Protein AF-A0A2T4JGT1-F1 (afdb_monomer_lite)

pLDDT: mean 92.0, std 9.26, range [46.19, 97.75]

Foldseek 3Di:
DLVQLVVLLVVLVCLCPDPVCVVPVVVVPVVSVVSNLVSLQVVLVVLVVVVPDDPVNCCVVCNSPSVVSCPDPSNVVVVVVVVVVVVVVD

Radius of gyration: 14.77 Å; chains: 1; bounding box: 39×20×37 Å

Structure (mmCIF, N/CA/C/O backbone):
data_AF-A0A2T4JGT1-F1
#
_entry.id   AF-A0A2T4JGT1-F1
#
loop_
_atom_site.group_PDB
_atom_site.id
_atom_site.type_symbol
_atom_site.label_atom_id
_atom_site.label_alt_id
_atom_site.label_comp_id
_atom_site.label_asym_id
_atom_site.label_entity_id
_atom_site.label_seq_id
_atom_site.pdbx_PDB_ins_code
_atom_site.Cartn_x
_atom_site.Cartn_y
_atom_site.Cartn_z
_atom_site.occupancy
_atom_site.B_iso_or_equiv
_atom_site.auth_seq_id
_atom_site.auth_comp_id
_atom_site.auth_asym_id
_atom_site.auth_atom_id
_atom_site.pdbx_PDB_model_num
ATOM 1 N N . MET A 1 1 ? -10.024 -7.821 -0.025 1.00 88.31 1 MET A N 1
ATOM 2 C CA . MET A 1 1 ? -9.024 -6.725 0.002 1.00 88.31 1 MET A CA 1
ATOM 3 C C . MET A 1 1 ? -7.609 -7.260 -0.093 1.00 88.31 1 MET A C 1
ATOM 5 O O . MET A 1 1 ? -6.940 -6.890 -1.044 1.00 88.31 1 MET A O 1
ATOM 9 N N . LEU A 1 2 ? -7.189 -8.168 0.797 1.00 93.56 2 LEU A N 1
ATOM 10 C CA . LEU A 1 2 ? -5.830 -8.722 0.787 1.00 93.56 2 LEU A CA 1
ATOM 11 C C . LEU A 1 2 ? -5.418 -9.331 -0.568 1.00 93.56 2 LEU A C 1
ATOM 13 O O . LEU A 1 2 ? -4.393 -8.945 -1.105 1.00 93.56 2 LEU A O 1
ATOM 17 N N . VAL A 1 3 ? -6.268 -10.163 -1.186 1.00 96.62 3 VAL A N 1
ATOM 18 C CA . VAL A 1 3 ? -6.013 -10.728 -2.533 1.00 96.62 3 VAL A CA 1
ATOM 19 C C . VAL A 1 3 ? -5.749 -9.645 -3.586 1.00 96.62 3 VAL A C 1
ATOM 21 O O . VAL A 1 3 ? -4.868 -9.796 -4.424 1.00 96.62 3 VAL A O 1
ATOM 24 N N . ASN A 1 4 ? -6.488 -8.534 -3.545 1.00 96.25 4 ASN A N 1
ATOM 25 C CA . ASN A 1 4 ? -6.296 -7.442 -4.499 1.00 96.25 4 ASN A CA 1
ATOM 26 C C . ASN A 1 4 ? -5.035 -6.631 -4.185 1.00 96.25 4 ASN A C 1
ATOM 28 O O . ASN A 1 4 ? -4.363 -6.206 -5.116 1.00 96.25 4 ASN A O 1
ATOM 32 N N . ALA A 1 5 ? -4.684 -6.467 -2.904 1.00 96.44 5 ALA A N 1
ATOM 33 C CA . ALA A 1 5 ? -3.405 -5.879 -2.518 1.00 96.44 5 ALA A CA 1
ATOM 34 C C . ALA A 1 5 ? -2.238 -6.703 -3.085 1.00 96.44 5 ALA A C 1
ATOM 36 O O . ALA A 1 5 ? -1.361 -6.145 -3.736 1.00 96.44 5 ALA A O 1
ATOM 37 N N . THR A 1 6 ? -2.284 -8.031 -2.926 1.00 96.75 6 THR A N 1
ATOM 38 C CA . THR A 1 6 ? -1.297 -8.952 -3.507 1.00 96.75 6 THR A CA 1
ATOM 39 C C . THR A 1 6 ? -1.242 -8.823 -5.024 1.00 96.75 6 THR A C 1
ATOM 41 O O . THR A 1 6 ? -0.165 -8.628 -5.564 1.00 96.75 6 THR A O 1
ATOM 44 N N . ARG A 1 7 ? -2.388 -8.843 -5.718 1.00 97.75 7 ARG A N 1
ATOM 45 C CA . ARG A 1 7 ? -2.429 -8.681 -7.182 1.00 97.75 7 ARG A CA 1
ATOM 46 C C . ARG A 1 7 ? -1.772 -7.387 -7.649 1.00 97.75 7 ARG A C 1
ATOM 48 O O . ARG A 1 7 ? -1.023 -7.424 -8.614 1.00 97.75 7 ARG A O 1
ATOM 55 N N . CYS A 1 8 ? -2.033 -6.266 -6.978 1.00 97.56 8 CYS A N 1
ATOM 56 C CA . CYS A 1 8 ? -1.383 -5.000 -7.302 1.00 97.56 8 CYS A CA 1
ATOM 57 C C . CYS A 1 8 ? 0.134 -5.085 -7.091 1.00 97.56 8 CYS A C 1
ATOM 59 O O . CYS A 1 8 ? 0.888 -4.787 -8.007 1.00 97.56 8 CYS A O 1
ATOM 61 N N . LEU A 1 9 ? 0.589 -5.533 -5.920 1.00 95.94 9 LEU A N 1
ATOM 62 C CA . LEU A 1 9 ? 2.023 -5.587 -5.618 1.00 95.94 9 LEU A CA 1
ATOM 63 C C . LEU A 1 9 ? 2.772 -6.560 -6.546 1.00 95.94 9 LEU A C 1
ATOM 65 O O . LEU A 1 9 ? 3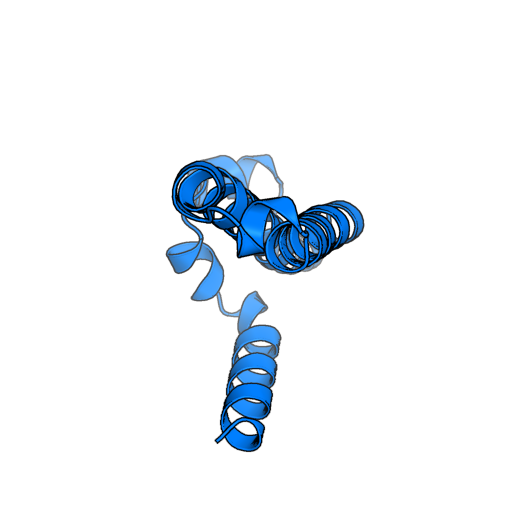.824 -6.204 -7.058 1.00 95.94 9 LEU A O 1
ATOM 69 N N . THR A 1 10 ? 2.193 -7.723 -6.854 1.00 97.19 10 THR A N 1
ATOM 70 C CA . THR A 1 10 ? 2.747 -8.667 -7.839 1.00 97.19 10 THR A CA 1
ATOM 71 C C . THR A 1 10 ? 2.744 -8.092 -9.254 1.00 97.19 10 THR A C 1
ATOM 73 O O . THR A 1 10 ? 3.695 -8.298 -9.994 1.00 97.19 10 THR A O 1
ATOM 76 N N . ALA A 1 11 ? 1.704 -7.358 -9.657 1.00 96.62 11 ALA A N 1
ATOM 77 C CA . ALA A 1 11 ? 1.686 -6.721 -10.973 1.00 96.62 11 ALA A CA 1
ATOM 78 C C .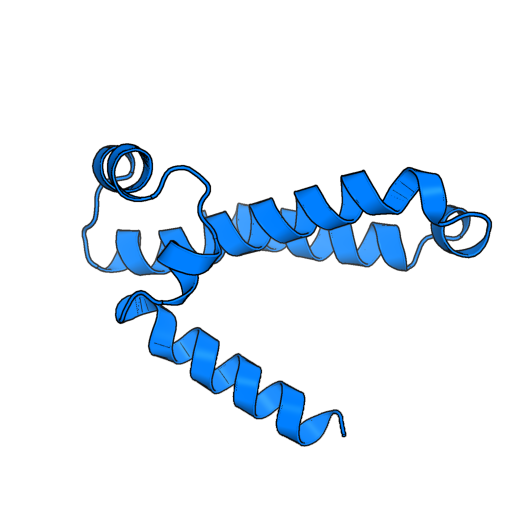 ALA A 1 11 ? 2.767 -5.637 -11.095 1.00 96.62 11 ALA A C 1
ATOM 80 O O . ALA A 1 11 ? 3.382 -5.515 -12.148 1.00 96.62 11 ALA A O 1
ATOM 81 N N . ALA A 1 12 ? 3.016 -4.872 -10.027 1.00 96.69 12 ALA A N 1
ATOM 82 C CA . ALA A 1 12 ? 4.113 -3.910 -9.997 1.00 96.69 12 ALA A CA 1
ATOM 83 C C . ALA A 1 12 ? 5.477 -4.602 -10.137 1.00 96.69 12 ALA A C 1
ATOM 85 O O . ALA A 1 12 ? 6.302 -4.130 -10.910 1.00 96.69 12 ALA A O 1
ATOM 86 N N . ASP A 1 13 ? 5.673 -5.727 -9.449 1.00 96.31 13 ASP A N 1
ATOM 87 C CA . ASP A 1 13 ? 6.884 -6.553 -9.532 1.00 96.31 13 ASP A CA 1
ATOM 88 C C . ASP A 1 13 ? 7.127 -7.049 -10.970 1.00 96.31 13 ASP A C 1
ATOM 90 O O . ASP A 1 13 ? 8.153 -6.760 -11.579 1.00 96.31 13 ASP A O 1
ATOM 94 N N . VAL A 1 14 ? 6.103 -7.656 -11.584 1.00 96.00 14 VAL A N 1
ATOM 95 C CA . VAL A 1 14 ? 6.145 -8.121 -12.983 1.00 96.00 14 VAL A CA 1
ATOM 96 C C . VAL A 1 14 ? 6.449 -6.984 -13.963 1.00 96.00 14 VAL A C 1
ATOM 98 O O . VAL A 1 14 ? 7.178 -7.187 -14.932 1.00 96.00 14 VAL A O 1
ATOM 101 N N . LEU A 1 15 ? 5.890 -5.789 -13.740 1.00 93.81 15 LEU A N 1
ATOM 102 C CA . LEU A 1 15 ? 6.155 -4.628 -14.591 1.00 93.81 15 LEU A CA 1
ATOM 103 C C . LEU A 1 15 ? 7.612 -4.178 -14.486 1.00 93.81 15 LEU A C 1
ATOM 105 O O . LEU A 1 15 ? 8.227 -3.930 -15.518 1.00 93.81 15 LEU A O 1
ATOM 109 N N . VAL A 1 16 ? 8.166 -4.097 -13.275 1.00 95.12 16 VAL A N 1
ATOM 110 C CA . VAL A 1 16 ? 9.564 -3.693 -13.048 1.00 95.12 16 VAL A CA 1
ATOM 111 C C . VAL A 1 16 ? 10.547 -4.711 -13.638 1.00 95.12 16 VAL A C 1
ATOM 113 O O . VAL A 1 16 ? 11.570 -4.320 -14.199 1.00 95.12 16 VAL A O 1
ATOM 116 N N . ASP A 1 17 ? 10.205 -5.999 -13.606 1.00 95.56 17 ASP A N 1
ATOM 117 C CA . ASP A 1 17 ? 11.038 -7.083 -14.142 1.00 95.56 17 ASP A CA 1
ATOM 118 C C . ASP A 1 17 ? 10.912 -7.299 -15.661 1.00 95.56 17 ASP A C 1
ATOM 120 O O . ASP A 1 17 ? 11.643 -8.113 -16.250 1.00 95.56 17 ASP A O 1
ATOM 124 N N . SER A 1 18 ? 9.996 -6.584 -16.318 1.00 95.25 18 SER A N 1
ATOM 125 C CA . SER A 1 18 ? 9.729 -6.723 -17.751 1.00 95.25 18 SER A CA 1
ATOM 126 C C . SER A 1 18 ? 10.900 -6.249 -18.625 1.00 95.25 18 SER A C 1
ATOM 128 O O . SER A 1 18 ? 11.727 -5.419 -18.236 1.00 95.25 18 SER A O 1
ATOM 130 N N . ALA A 1 19 ? 11.006 -6.798 -19.840 1.00 96.25 19 ALA A N 1
ATOM 131 C CA . ALA A 1 19 ? 12.035 -6.376 -20.792 1.00 96.25 19 ALA A CA 1
ATOM 132 C C . ALA A 1 19 ? 11.807 -4.929 -21.253 1.00 96.25 19 ALA A C 1
ATOM 134 O O . ALA A 1 19 ? 12.764 -4.182 -21.441 1.00 96.25 19 ALA A O 1
ATOM 135 N N . GLU A 1 20 ? 10.543 -4.534 -21.367 1.00 95.12 20 GLU A N 1
ATOM 136 C CA . GLU A 1 20 ? 10.082 -3.209 -21.750 1.00 95.12 20 GLU A CA 1
ATOM 137 C C . GLU A 1 20 ? 10.493 -2.160 -20.714 1.00 95.12 20 GLU A C 1
ATOM 139 O O . GLU A 1 20 ? 11.064 -1.138 -21.084 1.00 95.12 20 GLU A O 1
ATOM 144 N N . PHE A 1 21 ? 10.298 -2.446 -19.422 1.00 93.69 21 PHE A N 1
ATOM 145 C CA . PHE A 1 21 ? 10.737 -1.560 -18.342 1.00 93.69 21 PHE A CA 1
ATOM 146 C C . PHE A 1 21 ? 12.258 -1.388 -18.328 1.00 93.69 21 PHE A C 1
ATOM 148 O O . PHE A 1 21 ? 12.757 -0.281 -18.138 1.00 93.69 21 PHE A O 1
ATOM 155 N N . 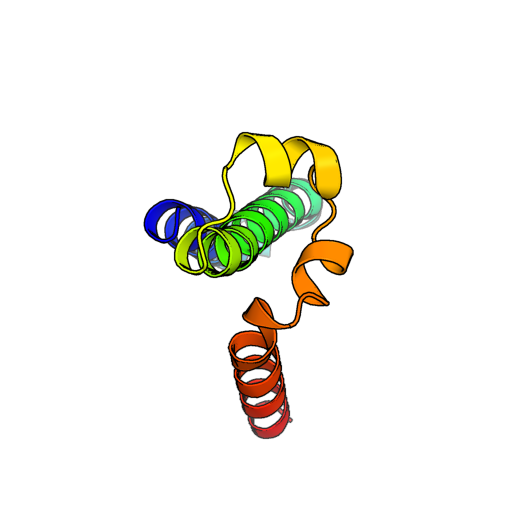ARG A 1 22 ? 13.015 -2.467 -18.570 1.00 94.12 22 ARG A N 1
ATOM 156 C CA . ARG A 1 22 ? 14.483 -2.397 -18.671 1.00 94.12 22 ARG A CA 1
ATOM 157 C C . ARG A 1 22 ? 14.962 -1.607 -19.889 1.00 94.12 22 ARG A C 1
ATOM 159 O O . ARG A 1 22 ? 16.014 -0.980 -19.812 1.00 94.12 22 ARG A O 1
ATOM 166 N N . ALA A 1 23 ? 14.223 -1.659 -20.995 1.00 96.06 23 ALA A N 1
ATOM 167 C CA . ALA A 1 23 ? 14.559 -0.950 -22.225 1.00 96.06 23 ALA A CA 1
ATOM 168 C C . ALA A 1 23 ? 14.251 0.555 -22.134 1.00 96.06 23 ALA A C 1
ATOM 170 O O . ALA A 1 23 ? 15.081 1.366 -22.540 1.00 96.06 23 ALA A O 1
ATOM 171 N N . ASP A 1 24 ? 13.092 0.927 -21.581 1.00 95.50 24 ASP A N 1
ATOM 172 C CA . ASP A 1 24 ? 12.707 2.314 -21.300 1.00 95.50 24 ASP A CA 1
ATOM 173 C C . ASP A 1 24 ? 11.720 2.372 -20.124 1.00 95.50 24 ASP A C 1
ATOM 175 O O . ASP A 1 24 ? 10.536 2.065 -20.255 1.00 95.50 24 ASP A O 1
ATOM 179 N N . HIS A 1 25 ? 12.206 2.786 -18.955 1.00 93.25 25 HIS A N 1
ATOM 180 C CA . HIS A 1 25 ? 11.423 2.785 -17.719 1.00 93.25 25 HIS A CA 1
ATOM 181 C C . HIS A 1 25 ? 10.524 4.021 -17.563 1.00 93.25 25 HIS A C 1
ATOM 183 O O . HIS A 1 25 ? 9.567 3.975 -16.785 1.00 93.25 25 HIS A O 1
ATOM 189 N N . LEU A 1 26 ? 10.793 5.130 -18.268 1.00 96.00 26 LEU A N 1
ATOM 190 C CA . LEU A 1 26 ? 10.098 6.407 -18.042 1.00 96.00 26 LEU A CA 1
ATOM 191 C C . LEU A 1 26 ? 8.568 6.304 -18.203 1.00 96.00 26 LEU A C 1
ATOM 193 O O . LEU A 1 26 ? 7.857 6.790 -17.315 1.00 96.00 26 LEU A O 1
ATOM 197 N N . PRO A 1 27 ? 8.026 5.632 -19.240 1.00 94.94 27 PRO A N 1
ATOM 198 C CA . PRO A 1 27 ? 6.579 5.476 -19.404 1.00 94.94 27 PRO A CA 1
ATOM 199 C C . PRO A 1 27 ? 5.926 4.646 -18.291 1.00 94.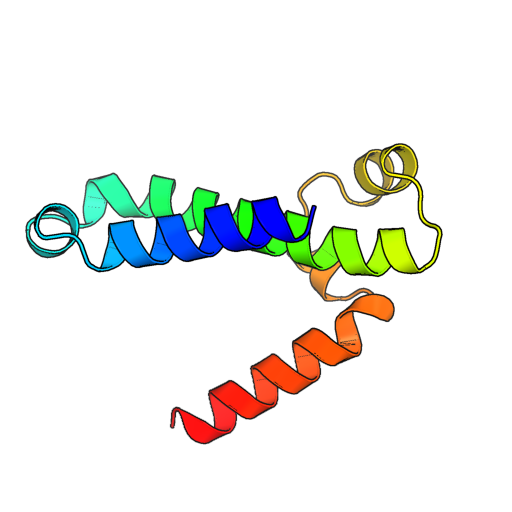94 27 PRO A C 1
ATOM 201 O O . PRO A 1 27 ? 4.728 4.773 -18.034 1.00 94.94 27 PRO A O 1
ATOM 204 N N . PHE A 1 28 ? 6.706 3.802 -17.614 1.00 93.69 28 PHE A N 1
ATOM 205 C CA . PHE A 1 28 ? 6.220 2.863 -16.609 1.00 93.69 28 PHE A CA 1
ATOM 206 C C . PHE A 1 28 ? 6.256 3.418 -15.184 1.00 93.69 28 PHE A C 1
ATOM 208 O O . PHE A 1 28 ? 5.567 2.878 -14.319 1.00 93.69 28 PHE A O 1
ATOM 215 N N . LEU A 1 29 ? 6.983 4.511 -14.923 1.00 93.31 29 LEU A N 1
ATOM 216 C CA . LEU A 1 29 ? 7.124 5.068 -13.571 1.00 93.31 29 LEU A CA 1
ATOM 217 C C . LEU A 1 29 ? 5.776 5.409 -12.930 1.00 93.31 29 LEU A C 1
ATOM 219 O O . LEU A 1 29 ? 5.526 5.041 -11.779 1.00 93.31 29 LEU A O 1
ATOM 223 N N . LEU A 1 30 ? 4.885 6.079 -13.668 1.00 93.94 30 LEU A N 1
ATOM 224 C CA . LEU A 1 30 ? 3.554 6.423 -13.168 1.00 93.94 30 LEU A CA 1
ATOM 225 C C . LEU A 1 30 ? 2.678 5.166 -12.964 1.00 93.94 30 LEU A C 1
ATOM 227 O O . LEU A 1 30 ? 2.175 4.993 -11.851 1.00 93.94 30 LEU A O 1
ATOM 231 N N . PRO A 1 31 ? 2.515 4.261 -13.953 1.00 94.50 31 PRO A N 1
ATOM 232 C CA . PRO A 1 31 ? 1.787 3.004 -13.767 1.00 94.50 31 PRO A CA 1
ATOM 233 C C . PRO A 1 31 ? 2.279 2.160 -12.588 1.00 94.50 31 PRO A C 1
ATOM 235 O O . PRO A 1 31 ? 1.464 1.712 -11.778 1.00 94.50 31 PRO A O 1
ATOM 238 N N . VAL A 1 32 ? 3.593 1.971 -12.453 1.00 96.31 32 VAL A N 1
ATOM 239 C CA . VAL A 1 32 ? 4.197 1.194 -11.362 1.00 96.31 32 VAL A CA 1
ATOM 240 C C . VAL A 1 32 ? 3.906 1.863 -10.023 1.00 96.31 32 VAL A C 1
ATOM 242 O O . VAL A 1 32 ? 3.387 1.216 -9.115 1.00 96.31 32 VAL A O 1
ATOM 245 N N . THR A 1 33 ? 4.127 3.175 -9.918 1.00 95.12 33 THR A N 1
ATOM 246 C CA . THR A 1 33 ? 3.880 3.932 -8.681 1.00 95.12 33 THR A CA 1
ATOM 247 C C . THR A 1 33 ? 2.416 3.862 -8.249 1.00 95.12 33 THR A C 1
ATOM 249 O O . THR A 1 33 ? 2.124 3.602 -7.081 1.00 95.12 33 THR A O 1
ATOM 252 N N . LEU A 1 34 ? 1.473 4.042 -9.180 1.00 94.81 34 LEU A N 1
ATOM 253 C CA . LEU A 1 34 ? 0.040 3.933 -8.891 1.00 94.81 34 LEU A CA 1
ATOM 254 C C . LEU A 1 34 ? -0.350 2.510 -8.481 1.00 94.81 34 LEU A C 1
ATOM 256 O O . LEU A 1 34 ? -1.167 2.327 -7.577 1.00 94.81 34 LEU A O 1
ATOM 260 N N . THR A 1 35 ? 0.241 1.503 -9.120 1.00 96.31 35 THR A N 1
ATOM 261 C CA . THR A 1 35 ? -0.023 0.094 -8.818 1.00 96.31 35 THR A CA 1
ATOM 262 C C . THR A 1 35 ? 0.479 -0.271 -7.419 1.00 96.31 35 THR A C 1
ATOM 264 O O . THR A 1 35 ? -0.275 -0.852 -6.635 1.00 96.31 35 THR A O 1
ATOM 267 N N . ILE A 1 36 ? 1.691 0.160 -7.055 1.00 96.12 36 ILE A N 1
ATOM 268 C CA . ILE A 1 36 ? 2.236 0.016 -5.697 1.00 96.12 36 ILE A CA 1
ATOM 269 C C . ILE A 1 36 ? 1.345 0.746 -4.687 1.00 96.12 36 ILE A C 1
ATOM 271 O O . ILE A 1 36 ? 0.925 0.152 -3.694 1.00 96.12 36 ILE A O 1
ATOM 275 N N . GLY A 1 37 ? 0.998 2.009 -4.957 1.00 95.69 37 GLY A N 1
ATOM 276 C CA . GLY A 1 37 ? 0.153 2.821 -4.081 1.00 95.69 37 GLY A CA 1
ATOM 277 C C . GLY A 1 37 ? -1.206 2.176 -3.801 1.00 95.69 37 GLY A C 1
ATOM 278 O O . GLY A 1 37 ? -1.610 2.073 -2.643 1.00 95.69 37 GLY A O 1
ATOM 279 N N . ASN A 1 38 ? -1.876 1.656 -4.835 1.00 95.94 38 ASN A N 1
ATOM 280 C CA . ASN A 1 38 ? -3.141 0.929 -4.690 1.00 95.94 38 ASN A CA 1
ATOM 281 C C . ASN A 1 38 ? -2.976 -0.351 -3.852 1.00 95.94 38 ASN A C 1
ATOM 283 O O . ASN A 1 38 ? -3.824 -0.657 -3.011 1.00 95.94 38 ASN A O 1
ATOM 287 N N . GLY A 1 39 ? -1.880 -1.091 -4.053 1.00 96.62 39 GLY A N 1
ATOM 288 C CA . GLY A 1 39 ? -1.561 -2.280 -3.263 1.00 96.62 39 GLY A CA 1
ATOM 289 C C . GLY A 1 39 ? -1.395 -1.964 -1.775 1.00 96.62 39 GLY A C 1
ATOM 290 O O . GLY A 1 39 ? -2.029 -2.601 -0.930 1.00 96.62 39 GLY A O 1
ATOM 291 N N . LEU A 1 40 ? -0.610 -0.931 -1.457 1.00 95.88 40 LEU A N 1
ATOM 292 C CA . LEU A 1 40 ? -0.387 -0.462 -0.087 1.00 95.88 40 LEU A CA 1
ATOM 293 C C . LEU A 1 40 ? -1.675 0.056 0.564 1.00 95.88 40 LEU A C 1
ATOM 295 O O . LEU A 1 40 ? -1.975 -0.298 1.704 1.00 95.88 40 LEU A O 1
ATOM 299 N N . GLU A 1 41 ? -2.478 0.837 -0.163 1.00 96.50 41 GLU A N 1
ATOM 300 C CA . GLU A 1 41 ? -3.769 1.336 0.320 1.00 96.50 41 GLU A CA 1
ATOM 301 C C . GLU A 1 41 ? -4.688 0.181 0.750 1.00 96.50 41 GLU A C 1
ATOM 303 O O . GLU A 1 41 ? -5.246 0.189 1.853 1.00 96.50 41 GLU A O 1
ATOM 308 N N . LEU A 1 42 ? -4.829 -0.836 -0.106 1.00 96.00 42 LEU A N 1
ATOM 309 C CA . LEU A 1 42 ? -5.667 -2.003 0.159 1.00 96.00 42 LEU A CA 1
ATOM 310 C C . LEU A 1 42 ? -5.146 -2.834 1.333 1.00 96.00 42 LEU A C 1
ATOM 312 O O . LEU A 1 42 ? -5.950 -3.313 2.137 1.00 96.00 42 LEU A O 1
ATOM 316 N N . LEU A 1 43 ? -3.825 -2.993 1.439 1.00 95.44 43 LEU A N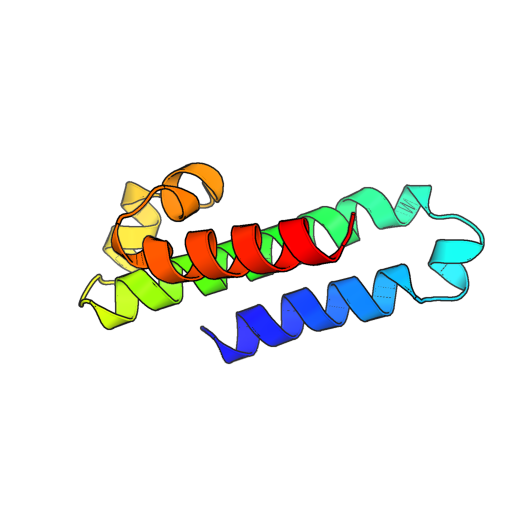 1
ATOM 317 C CA . LEU A 1 43 ? -3.183 -3.711 2.536 1.00 95.44 43 LEU A CA 1
ATOM 318 C C . LEU A 1 43 ? -3.427 -3.011 3.879 1.00 95.44 43 LEU A C 1
ATOM 320 O O . LEU A 1 43 ? -3.836 -3.652 4.846 1.00 95.44 43 LEU A O 1
ATOM 324 N N . PHE A 1 44 ? -3.243 -1.693 3.942 1.00 96.12 44 PHE A N 1
ATOM 325 C CA . PHE A 1 44 ? -3.428 -0.943 5.185 1.00 96.12 44 PHE A CA 1
ATOM 326 C C . PHE A 1 44 ? -4.894 -0.873 5.606 1.00 96.12 44 PHE A C 1
ATOM 328 O O . PHE A 1 44 ? -5.207 -1.045 6.785 1.00 96.12 44 PHE A O 1
ATOM 335 N N . LYS A 1 45 ? -5.814 -0.678 4.654 1.00 96.31 45 LYS A N 1
ATOM 336 C CA . LYS A 1 45 ? -7.254 -0.714 4.939 1.00 96.31 45 LYS A CA 1
ATOM 337 C C . LYS A 1 45 ? -7.718 -2.095 5.390 1.00 96.31 45 LYS A C 1
ATOM 339 O O . LYS A 1 45 ? -8.609 -2.174 6.228 1.00 96.31 45 LYS A O 1
ATOM 344 N N . TYR A 1 46 ? -7.121 -3.175 4.885 1.00 95.62 46 TYR A N 1
ATOM 345 C CA . TYR A 1 46 ? -7.470 -4.532 5.307 1.00 95.62 46 TYR A CA 1
ATOM 346 C C . TYR A 1 46 ? -7.294 -4.734 6.818 1.00 95.62 46 TYR A C 1
ATOM 348 O O . TYR A 1 46 ? -8.193 -5.280 7.455 1.00 95.62 46 TYR A O 1
ATOM 356 N N . ASN A 1 47 ? -6.201 -4.241 7.410 1.00 94.94 47 ASN A N 1
ATOM 357 C CA . ASN A 1 47 ? -5.995 -4.346 8.858 1.00 94.94 47 ASN A CA 1
ATOM 358 C C . ASN A 1 47 ? -7.051 -3.576 9.655 1.00 94.94 47 ASN A C 1
ATOM 360 O O . ASN A 1 47 ? -7.558 -4.096 10.641 1.00 94.94 47 ASN A O 1
ATOM 364 N N . LEU A 1 48 ? -7.442 -2.386 9.194 1.00 95.31 48 LEU A N 1
ATOM 365 C CA . LEU A 1 48 ? -8.513 -1.605 9.821 1.00 95.31 48 LEU A CA 1
ATOM 366 C C . LEU A 1 48 ? -9.872 -2.319 9.714 1.00 95.31 48 LEU A C 1
ATOM 368 O O . LEU A 1 48 ? -10.616 -2.391 10.688 1.00 95.31 48 LEU A O 1
ATOM 372 N N . VAL A 1 49 ? -10.188 -2.914 8.560 1.00 96.19 49 VAL A N 1
ATOM 373 C CA . VAL A 1 49 ? -11.425 -3.698 8.383 1.00 96.19 49 VAL A CA 1
ATOM 374 C C . VAL A 1 49 ? -11.458 -4.906 9.318 1.00 96.19 49 VAL A C 1
ATOM 376 O O . VAL A 1 49 ? -12.499 -5.193 9.905 1.00 96.19 49 VAL A O 1
ATOM 379 N N . ARG A 1 50 ? -10.325 -5.591 9.521 1.00 94.50 50 ARG A N 1
ATOM 380 C CA . ARG A 1 50 ? -10.235 -6.703 10.483 1.00 94.50 50 ARG A CA 1
ATOM 381 C C . ARG A 1 50 ? -10.520 -6.288 11.928 1.00 94.50 50 ARG A C 1
ATOM 383 O O . ARG A 1 50 ? -10.913 -7.146 12.708 1.00 94.50 50 ARG A O 1
ATOM 390 N N . GLN A 1 51 ? -10.342 -5.011 12.262 1.00 93.38 51 GLN A N 1
ATOM 391 C CA . GLN A 1 51 ? -10.666 -4.436 13.572 1.00 93.38 51 GLN A CA 1
ATOM 392 C C . GLN A 1 51 ? -12.089 -3.850 13.637 1.00 93.38 51 GLN A C 1
ATOM 394 O O . GLN A 1 51 ? -12.440 -3.176 14.599 1.00 93.38 51 GLN A O 1
ATOM 399 N N . GLY A 1 52 ? -12.923 -4.094 12.620 1.00 95.19 52 GLY A N 1
ATOM 400 C CA . GLY A 1 52 ? -14.335 -3.701 12.609 1.00 95.19 52 GLY A CA 1
ATOM 401 C C . GLY A 1 52 ? -14.640 -2.370 11.919 1.00 95.19 52 GLY A C 1
ATOM 402 O O . GLY A 1 52 ? -15.794 -1.945 11.906 1.00 95.19 52 GLY A O 1
ATOM 403 N N . HIS A 1 53 ? -13.657 -1.706 11.301 1.00 95.56 53 HIS A N 1
ATOM 404 C CA . HIS A 1 53 ? -13.928 -0.487 10.536 1.00 95.56 53 HIS A CA 1
ATOM 405 C C . HIS A 1 53 ? -14.691 -0.793 9.240 1.00 95.56 53 HIS A C 1
ATOM 407 O O . HIS A 1 53 ? -14.301 -1.659 8.454 1.00 95.56 53 HIS A O 1
ATOM 413 N N . SER A 1 54 ? -15.748 -0.026 8.965 1.00 95.31 54 SER A N 1
ATOM 414 C CA . SER A 1 54 ? -16.485 -0.137 7.704 1.00 95.31 54 SER A CA 1
ATOM 415 C C . SER A 1 54 ? -15.726 0.518 6.545 1.00 95.31 54 SER A C 1
ATOM 417 O O . SER A 1 54 ? -15.005 1.502 6.715 1.00 95.31 54 SER A O 1
ATOM 419 N N . LEU A 1 55 ? -15.932 0.018 5.324 1.00 92.69 55 LEU A N 1
ATOM 420 C CA . LEU A 1 55 ? -15.315 0.602 4.125 1.00 92.69 55 LEU A CA 1
ATOM 421 C C . LEU A 1 55 ? -15.753 2.051 3.877 1.00 92.69 55 LEU A C 1
ATOM 423 O O . LEU A 1 55 ? -14.958 2.850 3.385 1.00 92.69 55 LEU A O 1
ATOM 427 N N . VAL A 1 56 ? -16.996 2.390 4.237 1.00 95.56 56 VAL A N 1
ATOM 428 C CA . VAL A 1 56 ? -17.538 3.752 4.124 1.00 95.56 56 VAL A CA 1
ATOM 429 C C . VAL A 1 56 ? -16.748 4.703 5.019 1.00 95.56 56 VAL A C 1
ATOM 431 O O . VAL A 1 56 ? -16.192 5.680 4.518 1.00 95.56 56 VAL A O 1
ATOM 434 N N . LEU A 1 57 ? -16.581 4.342 6.296 1.00 94.50 57 LEU A N 1
ATOM 435 C CA . LEU A 1 57 ? -15.795 5.118 7.256 1.00 94.50 57 LEU A CA 1
ATOM 436 C C . LEU A 1 57 ? -14.349 5.295 6.782 1.00 94.50 57 LEU A C 1
ATOM 438 O O . LEU A 1 57 ? -13.786 6.384 6.876 1.00 94.50 57 LEU A O 1
ATOM 442 N N . LEU A 1 58 ? -13.732 4.234 6.254 1.00 94.50 58 LEU A N 1
ATOM 443 C CA . LEU A 1 58 ? -12.354 4.309 5.769 1.00 94.50 58 LEU A CA 1
ATOM 444 C C . LEU A 1 58 ? -12.211 5.221 4.546 1.00 94.50 58 LEU A C 1
ATOM 446 O O . LEU A 1 58 ? -11.214 5.935 4.431 1.00 94.50 58 LEU A O 1
ATOM 450 N N . ARG A 1 59 ? -13.198 5.221 3.643 1.00 93.00 59 ARG A N 1
ATOM 451 C CA . ARG A 1 59 ? -13.227 6.117 2.482 1.00 93.00 59 ARG A CA 1
ATOM 452 C C . ARG A 1 59 ? -13.353 7.575 2.910 1.00 93.00 59 ARG A C 1
ATOM 454 O O . ARG A 1 59 ? -12.608 8.402 2.403 1.00 93.00 59 ARG A O 1
ATOM 461 N N . GLU A 1 60 ? -14.252 7.877 3.839 1.00 94.69 60 GLU A N 1
ATOM 462 C CA . GLU A 1 60 ? -14.487 9.242 4.326 1.00 94.69 60 GLU A CA 1
ATOM 463 C C . GLU A 1 60 ? -13.301 9.777 5.129 1.00 94.69 60 GLU A C 1
ATOM 465 O O . GLU A 1 60 ? -12.871 10.912 4.941 1.00 94.69 60 GLU A O 1
ATOM 470 N N . ARG A 1 61 ? -12.733 8.946 6.007 1.00 92.88 61 ARG A N 1
ATOM 471 C CA . ARG A 1 61 ? -11.681 9.373 6.932 1.00 92.88 61 ARG A CA 1
ATOM 472 C C . ARG A 1 61 ? -10.298 9.434 6.296 1.00 92.88 61 ARG A C 1
ATOM 474 O O . ARG A 1 61 ? -9.490 10.269 6.699 1.00 92.88 61 ARG A O 1
ATOM 481 N N . TYR A 1 62 ? -10.005 8.543 5.351 1.00 92.88 62 TYR A N 1
ATOM 482 C CA . TYR A 1 62 ? -8.654 8.391 4.805 1.00 92.88 62 TYR A CA 1
ATOM 483 C C . TYR A 1 62 ? -8.577 8.551 3.287 1.00 92.88 62 TYR A C 1
ATOM 485 O O . TYR A 1 62 ? -7.485 8.777 2.778 1.00 92.88 62 TYR A O 1
ATOM 493 N N . GLY A 1 63 ? -9.683 8.446 2.543 1.00 91.19 63 GLY A N 1
ATOM 494 C CA . GLY A 1 63 ? -9.649 8.511 1.081 1.00 91.19 63 GLY A CA 1
ATOM 495 C C . GLY A 1 63 ? -8.622 7.532 0.501 1.00 91.19 63 GLY A C 1
ATOM 496 O O . GLY A 1 63 ? -8.706 6.328 0.760 1.00 91.19 63 GLY A O 1
ATOM 497 N N . ARG A 1 64 ? -7.649 8.066 -0.250 1.00 88.25 64 ARG A N 1
ATOM 498 C CA . ARG A 1 64 ? -6.468 7.345 -0.765 1.00 88.25 64 ARG A CA 1
ATOM 499 C C . ARG A 1 64 ? -5.151 7.764 -0.096 1.00 88.25 64 ARG A C 1
ATOM 501 O O . ARG A 1 64 ? -4.077 7.556 -0.650 1.00 88.25 64 ARG A O 1
ATOM 508 N N . ASP A 1 65 ? -5.210 8.386 1.079 1.00 94.38 65 ASP A N 1
ATOM 509 C CA . ASP A 1 65 ? -4.019 8.828 1.806 1.00 94.38 65 ASP A CA 1
ATOM 510 C C . ASP A 1 65 ? -3.298 7.629 2.446 1.00 94.38 65 ASP A C 1
ATOM 512 O O . ASP A 1 65 ? -3.558 7.221 3.586 1.00 94.38 65 ASP A O 1
ATOM 516 N N . VAL A 1 66 ? -2.378 7.052 1.673 1.00 93.19 66 VAL A N 1
ATOM 517 C CA . VAL A 1 66 ? -1.566 5.893 2.058 1.00 93.19 66 VAL A CA 1
ATOM 518 C C . VAL A 1 66 ? -0.720 6.189 3.298 1.00 93.19 66 VAL A C 1
ATOM 520 O O . VAL A 1 66 ? -0.576 5.316 4.152 1.00 93.19 66 VAL A O 1
ATOM 523 N N . PHE A 1 67 ? -0.210 7.412 3.463 1.00 93.44 67 PHE A N 1
ATOM 524 C CA . PHE A 1 67 ? 0.624 7.773 4.613 1.00 93.44 67 PHE A CA 1
ATOM 525 C C . PHE A 1 67 ? -0.187 7.876 5.902 1.00 93.44 67 PHE A C 1
ATOM 527 O O . PHE A 1 67 ? 0.267 7.450 6.968 1.00 93.44 67 PHE A O 1
ATOM 534 N N . ARG A 1 68 ? -1.405 8.413 5.830 1.00 95.50 68 ARG A N 1
ATOM 535 C CA . ARG A 1 68 ? -2.299 8.472 6.989 1.00 95.50 68 ARG A CA 1
ATOM 536 C C . ARG A 1 68 ? -2.769 7.082 7.407 1.00 95.50 68 ARG A C 1
ATOM 538 O O . ARG A 1 68 ? -2.832 6.811 8.608 1.00 95.50 68 ARG A O 1
ATOM 545 N N . LEU A 1 69 ? -3.035 6.202 6.440 1.00 95.69 69 LEU A N 1
ATOM 546 C CA . LEU A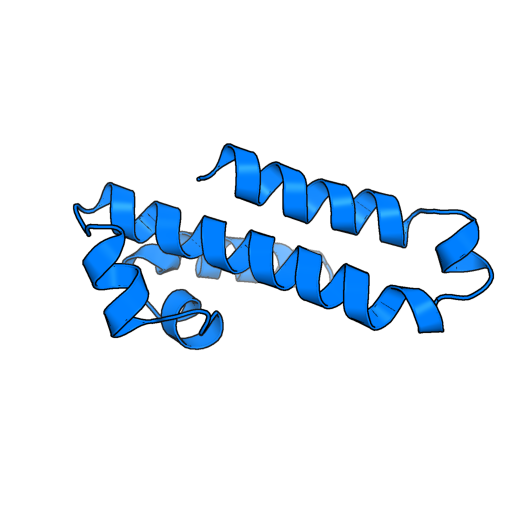 1 69 ? -3.321 4.784 6.678 1.00 95.69 69 LEU A CA 1
ATOM 547 C C . LEU A 1 69 ? -2.113 4.064 7.295 1.00 95.69 69 LEU A C 1
ATOM 549 O O . LEU A 1 69 ? -2.260 3.379 8.308 1.00 95.69 69 LEU A O 1
ATOM 553 N N . TRP A 1 70 ? -0.911 4.282 6.753 1.00 95.12 70 TRP A N 1
ATOM 554 C CA . TRP A 1 70 ? 0.338 3.711 7.261 1.00 95.12 70 TRP A CA 1
ATOM 555 C C . TRP A 1 70 ? 0.568 4.018 8.734 1.00 95.12 70 TRP A C 1
ATOM 557 O O . TRP A 1 70 ? 1.047 3.149 9.448 1.00 95.12 70 TRP A O 1
ATOM 567 N N . LYS A 1 71 ? 0.219 5.222 9.205 1.00 95.38 71 LYS A N 1
ATOM 568 C CA . LYS A 1 71 ? 0.425 5.661 10.596 1.00 95.38 71 LYS A CA 1
ATOM 569 C C . LYS A 1 71 ? -0.571 5.075 11.601 1.00 95.38 71 LYS A C 1
ATOM 571 O O . LYS A 1 71 ? -0.370 5.247 12.800 1.00 95.38 71 LYS A O 1
ATOM 576 N N . GLN A 1 72 ? -1.631 4.398 11.156 1.00 95.81 72 GLN A N 1
ATOM 577 C CA . GLN A 1 72 ? -2.642 3.871 12.075 1.00 95.81 72 GLN A CA 1
ATOM 578 C C . GLN A 1 72 ? -2.068 2.766 12.986 1.00 95.81 72 GLN A C 1
ATOM 580 O O . GLN A 1 72 ? -1.223 1.984 12.526 1.00 95.81 72 GLN A O 1
ATOM 585 N N . PRO A 1 73 ? -2.474 2.680 14.267 1.00 95.25 73 PRO A N 1
ATOM 586 C CA . PRO A 1 73 ? -1.982 1.664 15.202 1.00 95.25 73 PRO A CA 1
ATOM 587 C C . PRO A 1 73 ? -2.103 0.228 14.673 1.00 95.25 73 PRO A C 1
ATOM 589 O O . PRO A 1 73 ? -1.173 -0.559 14.815 1.00 95.25 73 PRO A O 1
ATOM 592 N N . GLU A 1 74 ? -3.182 -0.077 13.957 1.00 95.00 74 GLU A N 1
ATOM 593 C CA . GLU A 1 74 ? -3.496 -1.385 13.369 1.00 95.00 74 GLU A CA 1
ATOM 594 C C . GLU A 1 74 ? -2.451 -1.844 12.341 1.00 95.00 74 GLU A C 1
ATOM 596 O O . GLU A 1 74 ? -2.312 -3.035 12.074 1.00 95.00 74 GLU A O 1
ATOM 601 N N . ASN A 1 75 ? -1.684 -0.906 11.779 1.00 95.62 75 ASN A N 1
ATOM 602 C CA . ASN A 1 75 ? -0.611 -1.188 10.830 1.00 95.62 75 ASN A CA 1
ATOM 603 C C . ASN A 1 75 ? 0.769 -1.335 11.491 1.00 95.62 75 ASN A C 1
ATOM 605 O O . ASN A 1 75 ? 1.753 -1.523 10.778 1.00 95.62 75 ASN A O 1
ATOM 609 N N . ALA A 1 76 ? 0.873 -1.300 12.827 1.00 93.94 76 ALA A N 1
ATOM 610 C CA . ALA A 1 76 ? 2.146 -1.410 13.549 1.00 93.94 76 ALA A CA 1
ATOM 611 C C . ALA A 1 76 ? 2.946 -2.667 13.180 1.00 93.94 76 ALA A C 1
ATOM 613 O O . ALA A 1 76 ? 4.148 -2.570 12.949 1.00 93.94 76 ALA A O 1
ATOM 614 N N . ALA A 1 77 ? 2.281 -3.819 13.043 1.00 90.19 77 ALA A N 1
ATOM 615 C CA . ALA A 1 77 ? 2.937 -5.061 12.639 1.00 90.19 77 ALA A CA 1
ATOM 616 C C . ALA A 1 77 ? 3.593 -4.946 11.252 1.00 90.19 77 ALA A C 1
ATOM 618 O O . ALA A 1 77 ? 4.722 -5.390 11.073 1.00 90.19 77 ALA A O 1
ATOM 619 N N . ILE A 1 78 ? 2.934 -4.290 10.286 1.00 90.25 78 ILE A N 1
ATOM 620 C CA . ILE A 1 78 ? 3.524 -4.063 8.959 1.00 90.25 78 ILE A CA 1
ATOM 621 C C . ILE A 1 78 ? 4.743 -3.146 9.067 1.00 90.25 78 ILE A C 1
ATOM 623 O O . ILE A 1 78 ? 5.759 -3.421 8.437 1.00 90.25 78 ILE A O 1
ATOM 627 N N . ARG A 1 79 ? 4.682 -2.096 9.896 1.00 92.06 79 ARG A N 1
ATOM 628 C CA . ARG A 1 79 ? 5.836 -1.207 10.112 1.00 92.06 79 ARG A CA 1
ATOM 629 C C . ARG A 1 79 ? 7.033 -1.952 10.688 1.00 92.06 79 ARG A C 1
ATOM 631 O O . ARG A 1 79 ? 8.142 -1.765 10.205 1.00 92.06 79 ARG A O 1
ATOM 638 N N . LEU A 1 80 ? 6.801 -2.814 11.676 1.00 90.75 80 LEU A N 1
ATOM 639 C CA . LEU A 1 80 ? 7.846 -3.638 12.282 1.00 90.75 80 LEU A CA 1
ATOM 640 C C . LEU A 1 80 ? 8.457 -4.616 11.271 1.00 90.75 80 LEU A C 1
ATOM 642 O O . LEU A 1 80 ? 9.678 -4.701 11.181 1.00 90.75 80 LEU A O 1
ATOM 646 N N . MET A 1 81 ? 7.630 -5.295 10.471 1.00 87.19 81 MET A N 1
ATOM 647 C CA . MET A 1 81 ? 8.116 -6.188 9.411 1.00 87.19 81 MET A CA 1
ATOM 648 C C . MET A 1 81 ? 8.920 -5.433 8.348 1.00 87.19 81 MET A C 1
ATOM 650 O O . MET A 1 81 ? 9.981 -5.895 7.940 1.00 87.19 81 MET A O 1
ATOM 654 N N . ALA A 1 82 ? 8.454 -4.253 7.929 1.00 85.75 82 ALA A N 1
ATOM 655 C CA . ALA A 1 82 ? 9.169 -3.422 6.968 1.00 85.75 82 ALA A CA 1
ATOM 656 C C . ALA A 1 82 ? 10.544 -2.995 7.507 1.00 85.75 82 ALA A C 1
ATOM 658 O O . ALA A 1 82 ? 11.542 -3.159 6.815 1.00 85.75 82 ALA A O 1
ATOM 659 N N . LEU A 1 83 ? 10.614 -2.519 8.757 1.00 83.00 83 LEU A N 1
ATOM 660 C CA . LEU A 1 83 ? 11.878 -2.168 9.418 1.00 83.00 83 LEU A CA 1
ATOM 661 C C . LEU A 1 83 ? 12.834 -3.362 9.509 1.00 83.00 83 LEU A C 1
ATOM 663 O O . LEU A 1 83 ? 14.019 -3.211 9.225 1.00 83.00 83 LEU A O 1
ATOM 667 N N . GLY A 1 84 ? 12.315 -4.542 9.861 1.00 80.31 84 GLY A N 1
ATOM 668 C CA . GLY A 1 84 ? 13.089 -5.780 9.879 1.00 80.31 84 GLY A CA 1
ATOM 669 C C . GLY A 1 84 ? 13.690 -6.093 8.511 1.00 80.31 84 GLY A C 1
ATOM 670 O O . GLY A 1 84 ? 14.887 -6.332 8.419 1.00 80.31 84 GLY A O 1
ATOM 671 N N . ASN A 1 85 ? 12.901 -6.012 7.439 1.00 74.31 85 ASN A N 1
ATOM 672 C CA . ASN A 1 85 ? 13.386 -6.282 6.084 1.00 74.31 85 ASN A CA 1
ATOM 673 C C . ASN A 1 85 ? 14.437 -5.264 5.616 1.00 74.31 85 ASN A C 1
ATOM 675 O O . ASN A 1 85 ? 15.427 -5.660 5.009 1.00 74.31 85 ASN A O 1
ATOM 679 N N . PHE A 1 86 ? 14.272 -3.974 5.930 1.00 66.25 86 PHE A N 1
ATOM 680 C CA . PHE A 1 86 ? 15.267 -2.954 5.575 1.00 66.25 86 PHE A CA 1
ATOM 681 C C . PHE A 1 86 ? 16.590 -3.127 6.324 1.00 66.25 86 PHE A C 1
ATOM 683 O O . PHE A 1 86 ? 17.641 -2.849 5.759 1.00 66.25 86 PHE A O 1
ATOM 690 N N . ALA A 1 87 ? 16.559 -3.627 7.561 1.00 61.78 87 ALA A N 1
ATOM 691 C CA . ALA A 1 87 ? 17.773 -3.901 8.327 1.00 61.78 87 ALA A CA 1
ATOM 692 C C . ALA A 1 87 ? 18.606 -5.067 7.760 1.00 61.78 87 ALA A C 1
ATOM 694 O O . ALA A 1 87 ? 19.798 -5.133 8.028 1.00 61.78 87 ALA A O 1
ATOM 695 N N . HIS A 1 88 ? 17.995 -5.972 6.988 1.00 57.84 88 HIS A N 1
ATOM 696 C CA . HIS A 1 88 ? 18.675 -7.115 6.360 1.00 57.84 88 HIS A CA 1
ATOM 697 C C . HIS A 1 88 ? 19.045 -6.868 4.886 1.00 57.84 88 HIS A C 1
ATOM 699 O O . HIS A 1 88 ? 19.654 -7.732 4.262 1.00 57.84 88 HIS A O 1
ATOM 705 N N . ALA A 1 89 ? 18.642 -5.728 4.317 1.00 54.75 89 ALA A N 1
ATOM 706 C CA . ALA A 1 89 ? 18.887 -5.362 2.920 1.00 54.75 89 ALA A CA 1
ATOM 707 C C . ALA A 1 89 ? 20.049 -4.359 2.743 1.00 54.75 89 ALA A C 1
ATOM 709 O O . ALA A 1 89 ? 20.284 -3.907 1.622 1.00 54.75 89 ALA A O 1
ATOM 710 N N . ALA A 1 90 ? 20.733 -3.998 3.835 1.00 46.19 90 ALA A N 1
ATOM 711 C CA . ALA A 1 90 ? 21.909 -3.124 3.883 1.00 46.19 90 ALA A CA 1
ATOM 712 C C . ALA A 1 90 ? 23.169 -3.940 4.194 1.00 46.19 90 ALA A C 1
ATOM 714 O O . ALA A 1 90 ? 24.237 -3.576 3.655 1.00 46.19 90 ALA A O 1
#

Organism: NCBI:txid1188249

Secondary structure (DSSP, 8-state):
-HHHHHHHHHHHHHHHTSHHHHH--GGGHHHHHHHHHHHHHHHHHHHHHHTT--HHHHHHHHTT-HHHHHTSGGGHHHHHHHHHHHHT--

Sequence (90 aa):
MLVNATRCLTAADVLVDSAEFRADHLPFLLPVTLTIGNGLELLFKYNLVRQGHSLVLLRERYGRDVFRLWKQPENAAIRLMALGNFAHAA